Protein AF-A0A957SFS6-F1 (afdb_monomer)

Nearest PDB structures (foldseek):
  1qaf-assembly1_A  TM=6.850E-01  e=8.299E-06  Escherichia coli
  2w0q-assembly1_B  TM=6.875E-01  e=1.047E-05  Escherichia coli
  1qal-assembly1_A  TM=7.124E-01  e=1.870E-05  Escherichia coli
  1jrq-assembly1_A  TM=6.822E-01  e=1.665E-05  Escherichia coli
  1lvn-assembly1_A  TM=6.930E-01  e=3.154E-05  Escherichia coli

Mean predicted aligned error: 3.88 Å

Sequence (142 aa):
WPRRGDAYIYDYATDTLTYALINLETGQVDAKQETQFVQLPLTEGEIARALDIAYADEALRTKLAALFFAVSGEPLRDLSQLNVKAFVFRADSIPEDLNGAARQCGLHRCAQLLIFTHDDVAFEMQPIVDLSFGQVVQVLGQ

Foldseek 3Di:
DFDWDWDWDADLQQQKIKIFIARPVVRDTPDIDIDHLDADWDDPVRQVLQVVLQCVDPVSVVVVQVQCCVVPVDGDDDCVQKDKDKGFDALVPDDDDFDPQSNCRSRFGKIWIFIAGPVRHTDQWIWIAGPSVSHTRDIGRD

pLDDT: mean 93.82, std 5.14, range [64.19, 98.12]

Solvent-accessible surface area (backbone atoms only — not comparable to full-atom values): 8140 Å² total; per-residue (Å²): 131,83,58,71,46,81,44,79,47,76,39,57,93,73,39,33,35,35,42,36,37,29,32,68,84,79,73,44,74,79,44,76,47,77,44,64,63,69,80,70,80,72,50,73,70,52,47,52,51,45,52,52,38,45,56,67,36,65,69,52,36,53,52,50,35,51,53,43,24,73,76,70,76,46,83,68,85,57,73,88,67,48,41,77,47,69,41,72,36,40,41,87,74,54,96,76,90,72,52,82,62,39,56,43,21,38,57,40,53,22,37,32,37,46,39,22,40,86,86,71,53,67,52,71,52,29,43,30,24,32,64,47,81,62,39,66,54,47,64,44,68,120

Structure (mmCIF, N/CA/C/O backbone):
data_AF-A0A957SFS6-F1
#
_entry.id   AF-A0A957SFS6-F1
#
loop_
_atom_site.group_PDB
_atom_site.id
_atom_site.type_symbol
_atom_site.label_atom_id
_atom_site.label_alt_id
_atom_site.label_comp_id
_atom_site.label_asym_id
_atom_site.label_entity_id
_atom_site.label_seq_id
_atom_site.pdbx_PDB_ins_code
_atom_site.Cartn_x
_atom_site.Cartn_y
_atom_site.Cartn_z
_atom_site.occupancy
_atom_site.B_iso_or_equiv
_atom_site.auth_seq_id
_atom_site.auth_comp_id
_atom_site.auth_asym_id
_atom_site.auth_atom_id
_atom_site.pdbx_PDB_model_num
ATOM 1 N N . TRP A 1 1 ? -30.815 8.535 19.555 1.00 79.81 1 TRP A N 1
ATOM 2 C CA . TRP A 1 1 ? -29.669 7.624 19.410 1.00 79.81 1 TRP A CA 1
ATOM 3 C C . TRP A 1 1 ? -28.418 8.468 19.465 1.00 79.81 1 TRP A C 1
ATOM 5 O O . TRP A 1 1 ? -28.392 9.468 18.753 1.00 79.81 1 TRP A O 1
ATOM 15 N N . PRO A 1 2 ? -27.466 8.158 20.354 1.00 89.50 2 PRO A N 1
ATOM 16 C CA . PRO A 1 2 ? -26.285 8.993 20.514 1.00 89.50 2 PRO A CA 1
ATOM 17 C C .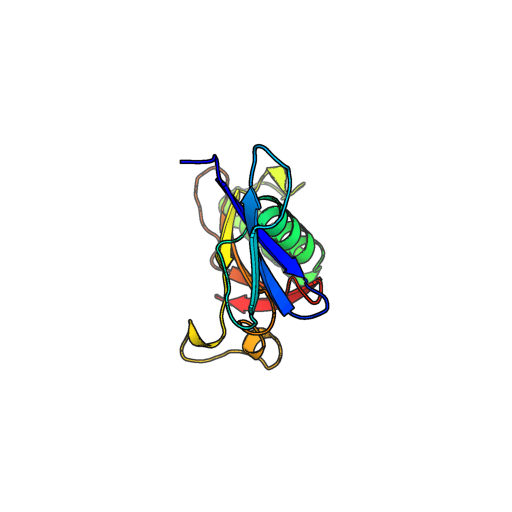 PRO A 1 2 ? -25.399 8.887 19.265 1.00 89.50 2 PRO A C 1
ATOM 19 O O . PRO A 1 2 ? -25.367 7.841 18.611 1.00 89.50 2 PRO A O 1
ATOM 22 N N . ARG A 1 3 ? -24.712 9.974 18.897 1.00 97.12 3 ARG A N 1
ATOM 23 C CA . ARG A 1 3 ? -23.853 9.981 17.699 1.00 97.12 3 ARG A CA 1
ATOM 24 C C . ARG A 1 3 ? -22.659 9.042 17.890 1.00 97.12 3 ARG A C 1
ATOM 26 O O . ARG A 1 3 ? -22.019 9.041 18.946 1.00 97.12 3 ARG A O 1
ATOM 33 N N . ARG A 1 4 ? -22.363 8.239 16.868 1.00 97.62 4 ARG A N 1
ATOM 34 C CA . ARG A 1 4 ? -21.271 7.259 16.867 1.00 97.62 4 ARG A CA 1
ATOM 35 C C . ARG A 1 4 ? -20.366 7.448 15.659 1.00 97.62 4 ARG A C 1
ATOM 37 O O . ARG A 1 4 ? -20.836 7.895 14.615 1.00 97.62 4 ARG A O 1
ATOM 44 N N . GLY A 1 5 ? -19.088 7.138 15.834 1.00 97.69 5 GLY A N 1
ATOM 45 C CA . GLY A 1 5 ? -18.109 7.053 14.758 1.00 97.69 5 GLY A CA 1
ATOM 46 C C . GLY A 1 5 ? -17.313 5.761 14.868 1.00 97.69 5 GLY A C 1
ATOM 47 O O . GLY A 1 5 ? -17.004 5.321 15.974 1.00 97.69 5 GLY A O 1
ATOM 48 N N . ASP A 1 6 ? -16.988 5.178 13.724 1.00 97.44 6 ASP A N 1
ATOM 49 C CA . ASP A 1 6 ? -16.125 4.010 13.613 1.00 97.44 6 ASP A CA 1
ATOM 50 C C . ASP A 1 6 ? -14.700 4.467 13.289 1.00 97.44 6 ASP A C 1
ATOM 52 O O . ASP A 1 6 ? -14.485 5.267 12.375 1.00 97.44 6 ASP A O 1
ATOM 56 N N . ALA A 1 7 ? -13.723 3.967 14.040 1.00 96.50 7 ALA A N 1
ATOM 57 C CA . ALA A 1 7 ? -12.309 4.181 13.775 1.00 96.50 7 ALA A CA 1
ATOM 58 C C . ALA A 1 7 ? -11.619 2.844 13.510 1.00 96.50 7 ALA A C 1
ATOM 60 O O . ALA A 1 7 ? -11.815 1.871 14.240 1.00 96.50 7 ALA A O 1
ATOM 61 N N . TYR A 1 8 ? -10.787 2.828 12.473 1.00 96.56 8 TYR A N 1
ATOM 62 C CA . TYR A 1 8 ? -9.977 1.686 12.076 1.00 96.56 8 TYR A CA 1
ATOM 63 C C . TYR A 1 8 ? -8.518 2.119 12.056 1.00 96.56 8 TYR A C 1
ATOM 65 O O . TYR A 1 8 ? -8.167 3.085 11.381 1.00 96.56 8 TYR A O 1
ATOM 73 N N . ILE A 1 9 ? -7.681 1.430 12.822 1.00 94.88 9 ILE A N 1
ATOM 74 C CA . ILE A 1 9 ? -6.265 1.760 12.983 1.00 94.88 9 ILE A CA 1
ATOM 75 C C . ILE A 1 9 ? -5.467 0.493 12.720 1.00 94.88 9 ILE A C 1
ATOM 77 O O . ILE A 1 9 ? -5.693 -0.514 13.386 1.00 94.88 9 ILE A O 1
ATOM 81 N N . TYR A 1 10 ? -4.550 0.544 11.760 1.00 94.94 10 TYR A N 1
ATOM 82 C CA . TYR A 1 10 ? -3.635 -0.558 11.490 1.00 94.94 10 TYR A CA 1
ATOM 83 C C . TYR A 1 10 ? -2.279 -0.282 12.141 1.00 94.94 10 TYR A C 1
ATOM 85 O O . TYR A 1 10 ? -1.702 0.787 11.938 1.00 94.94 10 TYR A O 1
ATOM 93 N N . ASP A 1 11 ? -1.776 -1.243 12.910 1.00 94.12 11 ASP A N 1
ATOM 94 C CA . ASP A 1 11 ? -0.423 -1.229 13.457 1.00 94.12 11 ASP A CA 1
ATOM 95 C C . ASP A 1 11 ? 0.487 -2.138 12.622 1.00 94.12 11 ASP A C 1
ATOM 97 O O . ASP A 1 11 ? 0.354 -3.361 12.638 1.00 94.12 11 ASP A O 1
ATOM 101 N N . TYR A 1 12 ? 1.427 -1.525 11.904 1.00 91.81 12 TYR A N 1
ATOM 102 C CA . TYR A 1 12 ? 2.394 -2.208 11.042 1.00 91.81 12 TYR A CA 1
ATOM 103 C C . TYR A 1 12 ? 3.437 -3.027 11.805 1.00 91.81 12 TYR A C 1
ATOM 105 O O . TYR A 1 12 ? 4.032 -3.926 11.223 1.00 91.81 12 TYR A O 1
ATOM 113 N N . ALA A 1 13 ? 3.684 -2.734 13.085 1.00 91.00 13 ALA A N 1
ATOM 114 C CA . ALA A 1 13 ? 4.671 -3.474 13.869 1.00 91.00 13 ALA A CA 1
ATOM 115 C C . ALA A 1 13 ? 4.138 -4.838 14.332 1.00 91.00 13 ALA A C 1
ATOM 117 O O . ALA A 1 13 ? 4.915 -5.756 14.587 1.00 91.00 13 ALA A O 1
ATOM 118 N N . THR A 1 14 ? 2.815 -4.954 14.471 1.00 93.81 14 THR A N 1
ATOM 119 C CA . THR A 1 14 ? 2.131 -6.145 14.997 1.00 93.81 14 THR A CA 1
ATOM 120 C C . THR A 1 14 ? 1.135 -6.757 14.011 1.00 93.81 14 THR A C 1
ATOM 122 O O . THR A 1 14 ? 0.459 -7.732 14.347 1.00 93.81 14 THR A O 1
ATOM 125 N N . ASP A 1 15 ? 1.010 -6.178 12.816 1.00 94.00 15 ASP A N 1
ATOM 126 C CA . ASP A 1 15 ? 0.041 -6.546 11.781 1.00 94.00 15 ASP A CA 1
ATOM 127 C C . ASP A 1 15 ? -1.393 -6.693 12.313 1.00 94.00 15 ASP A C 1
ATOM 129 O O . ASP A 1 15 ? -2.129 -7.631 11.994 1.00 94.00 15 ASP A O 1
ATOM 133 N N . THR A 1 16 ? -1.779 -5.758 13.183 1.00 95.50 16 THR A N 1
ATOM 134 C CA . THR A 1 16 ? -3.058 -5.787 13.896 1.00 95.50 16 THR A CA 1
ATOM 135 C C . THR A 1 16 ? -3.937 -4.615 13.483 1.00 95.50 16 THR A C 1
ATOM 137 O O . THR A 1 16 ? -3.545 -3.451 13.556 1.00 95.50 16 THR A O 1
ATOM 140 N N . LEU A 1 17 ? -5.173 -4.925 13.099 1.00 96.25 17 LEU A N 1
ATOM 141 C CA . LEU A 1 17 ? -6.243 -3.960 12.908 1.00 96.25 17 LEU A CA 1
ATOM 142 C C . LEU A 1 17 ? -7.014 -3.785 14.218 1.00 96.25 17 LEU A C 1
ATOM 144 O O . LEU A 1 17 ? -7.621 -4.725 14.732 1.00 96.25 17 LEU A O 1
ATOM 148 N N . THR A 1 18 ? -7.050 -2.555 14.715 1.00 97.44 18 THR A N 1
ATOM 149 C CA . THR A 1 18 ? -7.949 -2.132 15.786 1.00 97.44 18 THR A CA 1
ATOM 150 C C . THR A 1 18 ? -9.187 -1.473 15.194 1.00 97.44 18 THR A C 1
ATOM 152 O O . THR A 1 18 ? -9.086 -0.468 14.493 1.00 97.44 18 THR A O 1
ATOM 155 N N . TYR A 1 19 ? -10.356 -2.002 15.535 1.00 97.75 19 TYR A N 1
ATOM 156 C CA . TYR A 1 19 ? -11.646 -1.341 15.388 1.00 97.75 19 TYR A CA 1
ATOM 157 C C . TYR A 1 19 ? -12.048 -0.687 16.714 1.00 97.75 19 TYR A C 1
ATOM 159 O O . TYR A 1 19 ? -11.935 -1.314 17.770 1.00 97.75 19 TYR A O 1
ATOM 167 N N . ALA A 1 20 ? -12.551 0.544 16.667 1.00 98.00 20 ALA A N 1
ATOM 168 C CA . ALA A 1 20 ? -13.123 1.230 17.818 1.00 98.00 20 ALA A CA 1
ATOM 169 C C . ALA A 1 20 ? -14.437 1.936 17.458 1.00 98.00 20 ALA A C 1
ATOM 171 O O . ALA A 1 20 ? -14.490 2.712 16.504 1.00 98.00 20 ALA A O 1
ATOM 172 N N . LEU A 1 21 ? -15.471 1.711 18.270 1.00 98.00 21 LEU A N 1
ATOM 173 C CA . LEU A 1 21 ? -16.732 2.447 18.218 1.00 98.00 21 LEU A CA 1
ATOM 174 C C . LEU A 1 21 ? -16.681 3.595 19.226 1.00 98.00 21 LEU A C 1
ATOM 176 O O . LEU A 1 21 ? -16.574 3.364 20.431 1.00 98.00 21 LEU A O 1
ATOM 180 N N . ILE A 1 22 ? -16.773 4.829 18.743 1.00 98.12 22 ILE A N 1
ATOM 181 C CA . ILE A 1 22 ? -16.567 6.036 19.544 1.00 98.12 22 ILE A CA 1
ATOM 182 C C . ILE A 1 22 ? -17.891 6.772 19.725 1.00 98.12 22 ILE A C 1
ATOM 184 O O . ILE A 1 22 ? -18.591 7.083 18.758 1.00 98.12 22 ILE A O 1
ATOM 188 N N . ASN A 1 23 ? -18.222 7.106 20.968 1.00 97.44 23 ASN A N 1
ATOM 189 C CA . ASN A 1 23 ? -19.273 8.051 21.298 1.00 97.44 23 ASN A CA 1
ATOM 190 C C . ASN A 1 23 ? -18.802 9.478 21.005 1.00 97.44 23 ASN A C 1
ATOM 192 O O . ASN A 1 23 ? -17.951 10.015 21.707 1.00 97.44 23 ASN A O 1
ATOM 196 N N . LEU A 1 24 ? -19.380 10.115 19.987 1.00 96.94 24 LEU A N 1
ATOM 197 C CA . LEU A 1 24 ? -18.936 11.439 19.540 1.00 96.94 24 LEU A CA 1
ATOM 198 C C . LEU A 1 24 ? -19.378 12.584 20.465 1.00 96.94 24 LEU A C 1
ATOM 200 O O . LEU A 1 24 ? -18.885 13.697 20.325 1.00 96.94 24 LEU A O 1
ATOM 204 N N . GLU A 1 25 ? -20.308 12.335 21.387 1.00 96.44 25 GLU A N 1
ATOM 205 C CA . GLU A 1 25 ? -20.758 13.333 22.366 1.00 96.44 25 GLU A CA 1
ATOM 206 C C . GLU A 1 25 ? -19.847 13.359 23.596 1.00 96.44 25 GLU A C 1
ATOM 208 O O . GLU A 1 25 ? -19.560 14.428 24.128 1.00 96.44 25 GLU A O 1
ATOM 213 N N . THR A 1 26 ? -19.378 12.188 24.040 1.00 96.25 26 THR A N 1
ATOM 214 C CA . THR A 1 26 ? -18.536 12.055 25.243 1.00 96.25 26 THR A CA 1
ATOM 215 C C . THR A 1 26 ? -17.051 11.872 24.934 1.00 96.25 26 THR A C 1
ATOM 217 O O . THR A 1 26 ? -16.224 12.005 25.832 1.00 96.25 26 THR A O 1
ATOM 220 N N . GLY A 1 27 ? -16.703 11.528 23.691 1.00 95.56 27 GLY A N 1
ATOM 221 C CA . GLY A 1 27 ? -15.349 11.151 23.283 1.00 95.56 27 GLY A CA 1
ATOM 222 C C . GLY A 1 27 ? -14.897 9.777 23.792 1.00 95.56 27 GLY A C 1
ATOM 223 O O . GLY A 1 27 ? -13.723 9.441 23.659 1.00 95.56 27 GLY A O 1
ATOM 224 N N . GLN A 1 28 ? -15.788 8.985 24.395 1.00 97.19 28 GLN A N 1
ATOM 225 C CA . GLN A 1 28 ? -15.450 7.670 24.946 1.00 97.19 28 GLN A CA 1
ATOM 226 C C . GLN A 1 28 ? -15.508 6.569 23.884 1.00 97.19 28 GLN A C 1
ATOM 228 O O . GLN A 1 28 ? -16.302 6.635 22.948 1.00 97.19 28 GLN A O 1
ATOM 233 N N . VAL A 1 29 ? -14.681 5.537 24.055 1.00 97.81 29 VAL A N 1
ATOM 234 C CA . VAL A 1 29 ? -14.740 4.307 23.256 1.00 97.81 29 VAL A CA 1
ATOM 235 C C . VAL A 1 29 ? -15.745 3.360 23.904 1.00 97.81 29 VAL A C 1
ATOM 237 O O . VAL A 1 29 ? -15.513 2.881 25.011 1.00 97.81 29 VAL A O 1
ATOM 240 N N . ASP A 1 30 ? -16.848 3.087 23.216 1.00 96.75 30 ASP A N 1
ATOM 241 C CA . ASP A 1 30 ? -17.889 2.173 23.694 1.00 96.75 30 ASP A CA 1
ATOM 242 C C . ASP A 1 30 ? -17.522 0.704 23.439 1.00 96.75 30 ASP A C 1
ATOM 244 O O . ASP A 1 30 ? -17.918 -0.178 24.199 1.00 96.75 30 ASP A O 1
ATOM 248 N N . ALA A 1 31 ? -16.785 0.435 22.358 1.00 97.44 31 ALA A N 1
ATOM 249 C CA . ALA A 1 31 ? -16.326 -0.900 21.990 1.00 97.44 31 ALA A CA 1
ATOM 250 C C . ALA A 1 31 ? -14.968 -0.828 21.289 1.00 97.44 31 ALA A C 1
ATOM 252 O O . ALA A 1 31 ? -14.709 0.097 20.520 1.00 97.44 31 ALA A O 1
ATOM 253 N N . LYS A 1 32 ? -14.119 -1.828 21.535 1.00 97.81 32 LYS A N 1
ATOM 254 C CA . LYS A 1 32 ? -12.824 -2.005 20.875 1.00 97.81 32 LYS A CA 1
ATOM 255 C C . LYS A 1 32 ? -12.647 -3.476 20.512 1.00 97.81 32 LYS A C 1
ATOM 257 O O . LYS A 1 32 ? -12.932 -4.343 21.335 1.00 97.81 32 LYS A O 1
ATOM 262 N N . GLN A 1 33 ? -12.150 -3.744 19.313 1.00 97.94 33 GLN A N 1
ATOM 263 C CA . GLN A 1 33 ? -11.789 -5.083 18.864 1.00 97.94 33 GLN A CA 1
ATOM 264 C C . GLN A 1 33 ? -10.449 -5.039 18.137 1.00 97.94 33 GLN A C 1
ATOM 266 O O . GLN A 1 33 ? -10.194 -4.126 17.359 1.00 97.94 33 GLN A O 1
ATOM 271 N N . GLU A 1 34 ? -9.613 -6.043 18.375 1.00 97.38 34 GLU A N 1
ATOM 272 C CA . GLU A 1 34 ? -8.342 -6.237 17.680 1.00 97.38 34 GLU A CA 1
ATOM 273 C C . GLU A 1 34 ? -8.418 -7.521 16.857 1.00 97.38 34 GLU A C 1
ATOM 275 O O . GLU A 1 34 ? -8.992 -8.525 17.290 1.00 97.38 34 GLU A O 1
ATOM 280 N N . THR A 1 35 ? -7.894 -7.480 15.637 1.00 95.69 35 THR A N 1
ATOM 281 C CA . THR A 1 35 ? -7.894 -8.622 14.726 1.00 95.69 35 THR A CA 1
ATOM 282 C C . THR A 1 35 ? -6.678 -8.578 13.811 1.00 95.69 35 THR A C 1
ATOM 284 O O . THR A 1 35 ? -6.200 -7.505 13.454 1.00 95.69 35 THR A O 1
ATOM 287 N N . GLN A 1 36 ? -6.183 -9.746 13.422 1.00 93.88 36 GLN A N 1
ATOM 288 C CA . GLN A 1 36 ? -5.142 -9.899 12.407 1.00 93.88 36 GLN A CA 1
ATOM 289 C C . GLN A 1 36 ? -5.759 -10.497 11.138 1.00 93.88 36 GLN A C 1
ATOM 291 O O . GLN A 1 36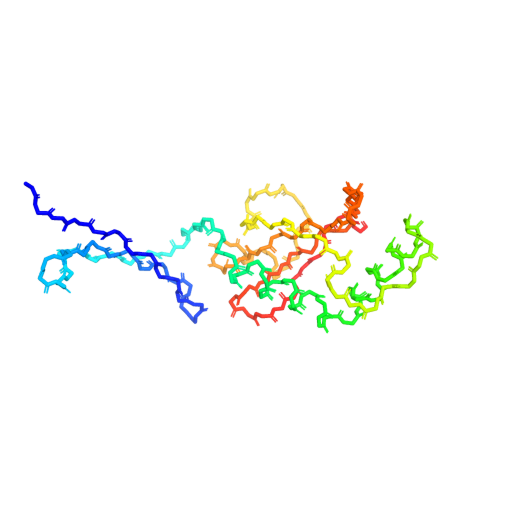 ? -6.888 -10.992 11.162 1.00 93.88 36 GLN A O 1
ATOM 296 N N . PHE A 1 37 ? -5.022 -10.465 10.027 1.00 92.38 37 PHE A N 1
ATOM 297 C CA . PHE A 1 37 ? -5.433 -11.018 8.725 1.00 92.38 37 PHE A CA 1
ATOM 298 C C . PHE A 1 37 ? -6.618 -10.317 8.037 1.00 92.38 37 PHE A C 1
ATOM 300 O O . PHE A 1 37 ? -7.050 -10.724 6.954 1.00 92.38 37 PHE A O 1
ATOM 307 N N . VAL A 1 38 ? -7.140 -9.239 8.627 1.00 92.62 38 VAL A N 1
ATOM 308 C CA . VAL A 1 38 ? -8.153 -8.380 8.008 1.00 92.62 38 VAL A CA 1
ATOM 309 C C . VAL A 1 38 ? -7.458 -7.227 7.304 1.00 92.62 38 VAL A C 1
ATOM 311 O O . VAL A 1 38 ? -6.817 -6.390 7.931 1.00 92.62 38 VAL A O 1
ATOM 314 N N . GLN A 1 39 ? -7.633 -7.164 5.989 1.00 91.06 39 GLN A N 1
ATOM 315 C CA . GLN A 1 39 ? -7.018 -6.145 5.154 1.00 91.06 39 GLN A CA 1
ATOM 316 C C . GLN A 1 39 ? -8.095 -5.211 4.594 1.00 91.06 39 GLN A C 1
ATOM 318 O O . GLN A 1 39 ? -8.695 -5.476 3.554 1.00 91.06 39 GLN A O 1
ATOM 323 N N . LEU A 1 40 ? -8.366 -4.122 5.317 1.00 94.06 40 LEU A N 1
ATOM 324 C CA . LEU A 1 40 ? -9.258 -3.058 4.846 1.00 94.06 40 LEU A CA 1
ATOM 325 C C . LEU A 1 40 ? -8.656 -2.326 3.637 1.00 94.06 40 LEU A C 1
ATOM 327 O O . LEU A 1 40 ? -7.426 -2.350 3.493 1.00 94.06 40 LEU A O 1
ATOM 331 N N . PRO A 1 41 ? -9.484 -1.645 2.814 1.00 94.69 41 PRO A N 1
ATOM 332 C CA . PRO A 1 41 ? -9.002 -0.818 1.711 1.00 94.69 41 PRO A CA 1
ATOM 333 C C . PRO A 1 41 ? -7.857 0.108 2.130 1.00 94.69 41 PRO A C 1
ATOM 335 O O . PRO A 1 41 ? -7.806 0.573 3.270 1.00 94.69 41 PRO A O 1
ATOM 338 N N . LEU A 1 42 ? -6.928 0.351 1.207 1.00 96.50 42 LEU A N 1
ATOM 339 C CA . LEU A 1 42 ? -5.802 1.248 1.447 1.00 96.50 42 LEU A CA 1
ATOM 340 C C . LEU A 1 42 ? -6.302 2.685 1.622 1.00 96.50 42 LEU A C 1
ATOM 342 O O . LEU A 1 42 ? -7.187 3.138 0.895 1.00 96.50 42 LEU A O 1
ATOM 346 N N . THR A 1 43 ? -5.710 3.404 2.569 1.00 96.12 43 THR A N 1
ATOM 347 C CA . THR A 1 43 ? -5.902 4.855 2.691 1.00 96.12 43 THR A CA 1
ATOM 348 C C . THR A 1 43 ? -5.059 5.602 1.655 1.00 96.12 43 THR A C 1
ATOM 350 O O . THR A 1 43 ? -4.055 5.079 1.178 1.00 96.12 43 THR A O 1
ATOM 353 N N . GLU A 1 44 ? -5.395 6.857 1.345 1.00 95.19 44 GLU A N 1
ATOM 354 C CA . GLU A 1 44 ? -4.588 7.696 0.438 1.00 95.19 44 GLU A CA 1
ATOM 355 C C . GLU A 1 44 ? -3.117 7.796 0.880 1.00 95.19 44 GLU A C 1
ATOM 357 O O . GLU A 1 44 ? -2.209 7.713 0.053 1.00 95.19 44 GLU A O 1
ATOM 362 N N . GLY A 1 45 ? -2.873 7.891 2.193 1.00 95.69 45 GLY A N 1
ATOM 363 C CA . GLY A 1 45 ? -1.520 7.914 2.754 1.00 95.69 45 GLY A CA 1
ATOM 364 C C . GLY A 1 45 ? -0.748 6.613 2.525 1.00 95.69 45 GLY A C 1
ATOM 365 O O . GLY A 1 45 ? 0.461 6.644 2.309 1.00 95.69 45 GLY A O 1
ATOM 366 N N . GLU A 1 46 ? -1.431 5.468 2.512 1.00 97.31 46 GLU A N 1
ATOM 367 C CA . GLU A 1 46 ? -0.807 4.178 2.201 1.00 97.31 46 GLU A CA 1
ATOM 368 C C . GLU A 1 46 ? -0.476 4.028 0.724 1.00 97.31 46 GLU A C 1
ATOM 370 O O . GLU A 1 46 ? 0.569 3.475 0.391 1.00 97.31 46 GLU A O 1
ATOM 375 N N . ILE A 1 47 ? -1.337 4.541 -0.156 1.00 97.44 47 ILE A N 1
ATOM 376 C CA . ILE A 1 47 ? -1.088 4.549 -1.600 1.00 97.44 47 ILE A CA 1
ATOM 377 C C . ILE A 1 47 ? 0.153 5.397 -1.905 1.00 97.44 47 ILE A C 1
ATOM 379 O O . ILE A 1 47 ? 1.053 4.929 -2.602 1.00 97.44 47 ILE A O 1
ATOM 383 N N . ALA A 1 48 ? 0.237 6.604 -1.333 1.00 95.06 48 ALA A N 1
ATOM 384 C CA . ALA A 1 48 ? 1.400 7.478 -1.478 1.00 95.06 48 ALA A CA 1
ATOM 385 C C . ALA A 1 48 ? 2.678 6.818 -0.934 1.00 95.06 48 ALA A C 1
ATOM 387 O O . ALA A 1 48 ? 3.676 6.720 -1.644 1.00 95.06 48 ALA A O 1
ATOM 388 N N . ARG A 1 49 ? 2.620 6.259 0.284 1.00 95.81 49 ARG A N 1
ATOM 389 C CA . ARG A 1 49 ? 3.749 5.538 0.891 1.00 95.81 49 ARG A CA 1
ATOM 390 C C . ARG A 1 49 ? 4.210 4.352 0.042 1.00 95.81 49 ARG A C 1
ATOM 392 O O . ARG A 1 49 ? 5.411 4.133 -0.089 1.00 95.81 49 ARG A O 1
ATOM 399 N N . ALA A 1 50 ? 3.283 3.571 -0.510 1.00 97.38 50 ALA A N 1
ATOM 400 C CA . ALA A 1 50 ? 3.623 2.433 -1.354 1.00 97.38 50 ALA A CA 1
ATOM 401 C C . ALA A 1 50 ? 4.341 2.879 -2.637 1.00 97.38 50 ALA A C 1
ATOM 403 O O . ALA A 1 50 ? 5.325 2.253 -3.032 1.00 97.38 50 ALA A O 1
ATOM 404 N N . LEU A 1 51 ? 3.885 3.974 -3.258 1.00 95.56 51 LEU A N 1
ATOM 405 C CA . LEU A 1 51 ? 4.540 4.556 -4.428 1.00 95.56 51 LEU A CA 1
ATOM 406 C C . LEU A 1 51 ? 5.955 5.054 -4.098 1.00 95.56 51 LEU A C 1
ATOM 408 O O . LEU A 1 51 ? 6.885 4.757 -4.847 1.00 95.56 51 LEU A O 1
ATOM 412 N N . ASP A 1 52 ? 6.134 5.735 -2.963 1.00 95.25 52 ASP A N 1
ATOM 413 C CA . ASP A 1 52 ? 7.447 6.204 -2.504 1.00 95.25 52 ASP A CA 1
ATOM 414 C C . ASP A 1 52 ? 8.427 5.039 -2.303 1.00 95.25 52 ASP A C 1
ATOM 416 O O . ASP A 1 52 ? 9.567 5.097 -2.766 1.00 95.25 52 ASP A O 1
ATOM 420 N N . ILE A 1 53 ? 7.980 3.952 -1.662 1.00 96.81 53 ILE A N 1
ATOM 421 C CA . ILE A 1 53 ? 8.791 2.738 -1.474 1.00 96.81 53 ILE A CA 1
ATOM 422 C C . ILE A 1 53 ? 9.162 2.122 -2.828 1.00 96.81 53 ILE A C 1
ATOM 424 O O . ILE A 1 53 ? 10.323 1.783 -3.053 1.00 96.81 53 ILE A O 1
ATOM 428 N N . ALA A 1 54 ? 8.198 1.994 -3.745 1.00 95.50 54 ALA A N 1
ATOM 429 C CA . ALA A 1 54 ? 8.446 1.430 -5.069 1.00 95.50 54 ALA A CA 1
ATOM 430 C C . ALA A 1 54 ? 9.442 2.267 -5.888 1.00 95.50 54 ALA A C 1
ATOM 432 O O . ALA A 1 54 ? 10.253 1.709 -6.621 1.00 95.50 54 ALA A O 1
ATOM 433 N N . TYR A 1 55 ? 9.408 3.594 -5.755 1.00 93.81 55 TYR A N 1
ATOM 434 C CA . TYR A 1 55 ? 10.324 4.495 -6.456 1.00 93.81 55 TYR A CA 1
ATOM 435 C C . TYR A 1 55 ? 11.710 4.599 -5.801 1.00 93.81 55 TYR A C 1
ATOM 437 O O . TYR A 1 55 ? 12.691 4.955 -6.463 1.00 93.81 55 TYR A O 1
ATOM 445 N N . ALA A 1 56 ? 11.809 4.291 -4.506 1.00 95.19 56 ALA A N 1
ATOM 446 C CA . ALA A 1 56 ? 13.082 4.195 -3.800 1.00 95.19 56 ALA A CA 1
ATOM 447 C C . ALA A 1 56 ? 13.900 2.962 -4.229 1.00 95.19 56 ALA A C 1
ATOM 449 O O . ALA A 1 56 ? 15.128 2.990 -4.134 1.00 95.19 56 ALA A O 1
ATOM 450 N N . ASP A 1 57 ? 13.245 1.913 -4.735 1.00 95.06 57 ASP A N 1
ATOM 451 C CA . ASP A 1 57 ? 13.910 0.751 -5.326 1.00 95.06 57 ASP A CA 1
ATOM 452 C C . ASP A 1 57 ? 14.550 1.111 -6.681 1.00 95.06 57 ASP A C 1
ATOM 454 O O . ASP A 1 57 ? 13.886 1.524 -7.634 1.00 95.06 57 ASP A O 1
ATOM 458 N N . GLU A 1 58 ? 15.875 0.978 -6.772 1.00 93.81 58 GLU A N 1
ATOM 459 C CA . GLU A 1 58 ? 16.647 1.420 -7.938 1.00 93.81 58 GLU A CA 1
ATOM 460 C C . GLU A 1 58 ? 16.313 0.639 -9.218 1.00 93.81 58 GLU A C 1
ATOM 462 O O . GLU A 1 58 ? 16.248 1.227 -10.307 1.00 93.81 58 GLU A O 1
ATOM 467 N N . ALA A 1 59 ? 16.083 -0.671 -9.102 1.00 92.44 59 ALA A N 1
ATOM 468 C CA . ALA A 1 59 ? 15.778 -1.523 -10.244 1.00 92.44 59 ALA A CA 1
ATOM 469 C C . ALA A 1 59 ? 14.396 -1.178 -10.815 1.00 92.44 59 ALA A C 1
ATOM 471 O O . ALA A 1 59 ? 14.242 -1.005 -12.030 1.00 92.44 59 ALA A O 1
ATOM 472 N N . LEU A 1 60 ? 13.408 -0.999 -9.937 1.00 93.06 60 LEU A N 1
ATOM 473 C CA . LEU A 1 60 ? 12.075 -0.536 -10.296 1.00 93.06 60 LEU A CA 1
ATOM 474 C C . LEU A 1 60 ? 12.095 0.860 -10.895 1.00 93.06 60 LEU A C 1
ATOM 476 O O . LEU A 1 60 ? 11.513 1.052 -11.958 1.00 93.06 60 LEU A O 1
ATOM 480 N N . ARG A 1 61 ? 12.786 1.817 -10.269 1.00 93.62 61 ARG A N 1
ATOM 481 C CA . ARG A 1 61 ? 12.905 3.186 -10.786 1.00 93.62 61 ARG A CA 1
ATOM 482 C C . ARG A 1 61 ? 13.467 3.204 -12.204 1.00 93.62 61 ARG A C 1
ATOM 484 O O . ARG A 1 61 ? 12.937 3.900 -13.067 1.00 93.62 61 ARG A O 1
ATOM 491 N N . THR A 1 62 ? 14.505 2.410 -12.459 1.00 93.88 62 THR A N 1
ATOM 492 C CA . THR A 1 62 ? 15.127 2.298 -13.786 1.00 93.88 62 THR A CA 1
ATOM 493 C C . THR A 1 62 ? 14.154 1.709 -14.809 1.00 93.88 62 THR A C 1
ATOM 495 O O . THR A 1 62 ? 13.996 2.262 -15.899 1.00 93.88 62 THR A O 1
ATOM 498 N N . LYS A 1 63 ? 13.451 0.624 -14.455 1.00 93.25 63 LYS A N 1
ATOM 499 C CA . LYS A 1 63 ? 12.449 0.000 -15.333 1.00 93.25 63 LYS A CA 1
ATOM 500 C C . LYS A 1 63 ? 11.276 0.945 -15.612 1.00 93.25 63 LYS A C 1
ATOM 502 O O . LYS A 1 63 ? 10.850 1.075 -16.755 1.00 93.25 63 LYS A O 1
ATOM 507 N N . LEU A 1 64 ? 10.801 1.643 -14.586 1.00 93.62 64 LEU A N 1
ATOM 508 C CA . LEU A 1 64 ? 9.705 2.600 -14.669 1.00 93.62 64 LEU A CA 1
ATOM 509 C C . LEU A 1 64 ? 10.054 3.783 -15.576 1.00 93.62 64 LEU A C 1
ATOM 511 O O . LEU A 1 64 ? 9.251 4.156 -16.424 1.00 93.62 64 LEU A O 1
ATOM 515 N N . ALA A 1 65 ? 11.269 4.325 -15.455 1.00 94.31 65 ALA A N 1
ATOM 516 C CA . ALA A 1 65 ? 11.753 5.384 -16.335 1.00 94.31 65 ALA A CA 1
ATOM 517 C C . ALA A 1 65 ? 11.820 4.928 -17.803 1.00 94.31 65 ALA A C 1
ATOM 519 O O . ALA A 1 65 ? 11.435 5.681 -18.697 1.00 94.31 65 ALA A O 1
ATOM 520 N N . ALA A 1 66 ? 12.254 3.688 -18.056 1.00 94.69 66 ALA A N 1
ATOM 521 C CA . ALA A 1 66 ? 12.287 3.120 -19.402 1.00 94.69 66 ALA A CA 1
ATOM 522 C C . ALA A 1 66 ? 10.878 2.928 -19.993 1.00 94.69 66 ALA A C 1
ATOM 524 O O . ALA A 1 66 ? 10.649 3.298 -21.144 1.00 94.69 66 ALA A O 1
ATOM 525 N N . LEU A 1 67 ? 9.926 2.400 -19.212 1.00 93.81 67 LEU A N 1
ATOM 526 C CA . LEU A 1 67 ? 8.531 2.248 -19.645 1.00 93.81 67 LEU A CA 1
ATOM 527 C C . LEU A 1 67 ? 7.864 3.599 -19.902 1.00 93.81 67 LEU A C 1
ATOM 529 O O . LEU A 1 67 ? 7.206 3.775 -20.926 1.00 93.81 67 LEU A O 1
ATOM 533 N N . PHE A 1 68 ? 8.077 4.569 -19.014 1.00 95.12 68 PHE A N 1
ATOM 534 C CA . PHE A 1 68 ? 7.563 5.920 -19.196 1.00 95.12 68 PHE A CA 1
ATOM 535 C C . PHE A 1 68 ? 8.110 6.556 -20.479 1.00 95.12 68 PHE A C 1
ATOM 537 O O . PHE A 1 68 ? 7.330 7.106 -21.254 1.00 95.12 68 PHE A O 1
ATOM 544 N N . PHE A 1 69 ? 9.413 6.432 -20.755 1.00 95.50 69 PHE A N 1
ATOM 545 C CA . PHE A 1 69 ? 10.012 6.945 -21.991 1.00 95.50 69 PHE A CA 1
ATOM 546 C C . PHE A 1 69 ? 9.461 6.237 -23.235 1.00 95.50 69 PHE A C 1
ATOM 548 O O . PHE A 1 69 ? 9.159 6.891 -24.229 1.00 95.50 69 PHE A O 1
ATOM 555 N N . ALA A 1 70 ? 9.281 4.915 -23.180 1.00 94.06 70 ALA A N 1
ATOM 556 C CA . ALA A 1 70 ? 8.727 4.146 -24.292 1.00 94.06 70 ALA A CA 1
ATOM 557 C C . ALA A 1 70 ? 7.288 4.561 -24.647 1.00 94.06 70 ALA A C 1
ATOM 559 O O . ALA A 1 70 ? 6.920 4.536 -25.819 1.00 94.06 70 ALA A O 1
ATOM 560 N N . VAL A 1 71 ? 6.487 4.949 -23.649 1.00 92.75 71 VAL A N 1
ATOM 561 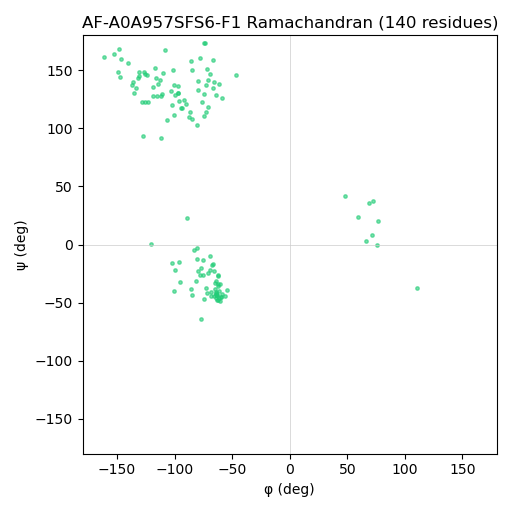C CA . VAL A 1 71 ? 5.092 5.375 -23.841 1.00 92.75 71 VAL A CA 1
ATOM 562 C C . VAL A 1 71 ? 4.980 6.859 -24.203 1.00 92.75 71 VAL A C 1
ATOM 564 O O . VAL A 1 71 ? 4.198 7.211 -25.081 1.00 92.75 71 VAL A O 1
ATOM 567 N N . SER A 1 72 ? 5.737 7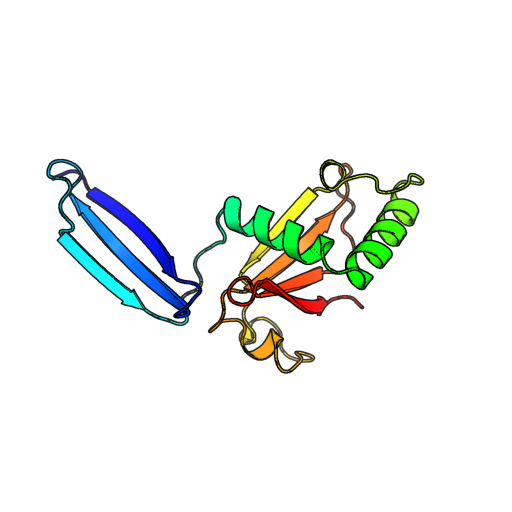.733 -23.536 1.00 92.56 72 SER A N 1
ATOM 568 C CA . SER A 1 72 ? 5.573 9.194 -23.638 1.00 92.56 72 SER A CA 1
ATOM 569 C C . SER A 1 72 ? 6.564 9.887 -24.577 1.00 92.56 72 SER A C 1
ATOM 571 O O . SER A 1 72 ? 6.304 11.003 -25.018 1.00 92.56 72 SER A O 1
ATOM 573 N N . GLY A 1 73 ? 7.714 9.266 -24.859 1.00 93.88 73 GLY A N 1
ATOM 574 C CA . GLY A 1 73 ? 8.843 9.891 -25.556 1.00 93.88 73 GLY A CA 1
ATOM 575 C C . GLY A 1 73 ? 9.676 10.861 -24.705 1.00 93.88 73 GLY A C 1
ATOM 576 O O . GLY A 1 73 ? 10.669 11.393 -25.198 1.00 93.88 73 GLY A O 1
ATOM 577 N N . GLU A 1 74 ? 9.321 11.076 -23.436 1.00 92.88 74 GLU A N 1
ATOM 578 C CA . GLU A 1 74 ? 9.983 12.014 -22.524 1.00 92.88 74 GLU A CA 1
ATOM 579 C C . GLU A 1 74 ? 10.612 11.281 -21.325 1.00 92.88 74 GLU A C 1
ATOM 581 O O . GLU A 1 74 ? 10.143 10.214 -20.923 1.00 92.88 74 GLU A O 1
ATOM 586 N N . PRO A 1 75 ? 11.686 11.815 -20.713 1.00 94.75 75 PRO A N 1
ATOM 587 C CA . PRO A 1 75 ? 12.256 11.223 -19.509 1.00 94.75 75 PRO A CA 1
ATOM 588 C C . PRO A 1 75 ? 11.331 11.420 -18.299 1.00 94.75 75 PRO A C 1
ATOM 590 O O . PRO A 1 75 ? 10.772 12.503 -18.104 1.00 94.75 75 PRO A O 1
ATOM 593 N N . LEU A 1 76 ? 11.242 10.398 -17.442 1.00 93.94 76 LEU A N 1
ATOM 594 C CA . LEU A 1 76 ? 10.597 10.492 -16.130 1.00 93.94 76 LEU A CA 1
ATOM 595 C C . LEU A 1 76 ? 11.491 11.301 -15.178 1.00 93.94 76 LEU A C 1
ATOM 597 O O . LEU A 1 76 ? 12.601 10.876 -14.858 1.00 93.94 76 LEU A O 1
ATOM 601 N N . ARG A 1 77 ? 11.024 12.473 -14.748 1.00 90.69 77 ARG A N 1
ATOM 602 C CA . ARG A 1 77 ? 11.767 13.416 -13.892 1.00 90.69 77 ARG A CA 1
ATOM 603 C C . ARG A 1 77 ? 11.327 13.317 -12.441 1.00 90.69 77 ARG A C 1
ATOM 605 O O . ARG A 1 77 ? 12.166 13.358 -11.544 1.00 90.69 77 ARG A O 1
ATOM 612 N N . ASP A 1 78 ? 10.028 13.164 -12.225 1.00 88.19 78 ASP A N 1
ATOM 613 C CA . ASP A 1 78 ? 9.442 13.026 -10.901 1.00 88.19 78 ASP A CA 1
ATOM 614 C C . ASP A 1 78 ? 8.126 12.233 -10.943 1.00 88.19 78 ASP A C 1
ATOM 616 O O . ASP A 1 78 ? 7.521 12.021 -11.996 1.00 88.19 78 ASP A O 1
ATOM 620 N N . LEU A 1 79 ? 7.698 11.769 -9.768 1.00 88.81 79 LEU A N 1
ATOM 621 C CA . LEU A 1 79 ? 6.516 10.924 -9.612 1.00 88.81 79 LEU A CA 1
ATOM 622 C C . LEU A 1 79 ? 5.197 11.637 -9.926 1.00 88.81 79 LEU A C 1
ATOM 624 O O . LEU A 1 79 ? 4.214 10.951 -10.184 1.00 88.81 79 LEU A O 1
ATOM 628 N N . SER A 1 80 ? 5.153 12.975 -9.959 1.00 90.31 80 SER A N 1
ATOM 629 C CA . SER A 1 80 ? 3.925 13.705 -10.307 1.00 90.31 80 SER A CA 1
ATOM 630 C C . SER A 1 80 ? 3.532 13.539 -11.772 1.00 90.31 80 SER A C 1
ATOM 632 O O . SER A 1 80 ? 2.425 13.907 -12.138 1.00 90.31 80 SER A O 1
ATOM 634 N N . GLN A 1 81 ? 4.404 12.956 -12.603 1.00 91.50 81 GLN A N 1
ATOM 635 C CA . GLN A 1 81 ? 4.109 12.571 -13.987 1.00 91.50 81 GLN A CA 1
ATOM 636 C C . GLN A 1 81 ? 3.401 11.212 -14.101 1.00 91.50 81 GLN A C 1
ATOM 638 O O . GLN A 1 81 ? 3.006 10.811 -15.201 1.00 91.50 81 GLN A O 1
ATOM 643 N N . LEU A 1 82 ? 3.229 10.505 -12.984 1.00 92.38 82 LEU A N 1
ATOM 644 C CA . LEU A 1 82 ? 2.601 9.195 -12.917 1.00 92.38 82 LEU A CA 1
ATOM 645 C C . LEU A 1 82 ? 1.322 9.259 -12.095 1.00 92.38 82 LEU A C 1
ATOM 647 O O . LEU A 1 82 ? 1.254 9.911 -11.057 1.00 92.38 82 LEU A O 1
ATOM 651 N N . ASN A 1 83 ? 0.335 8.496 -12.535 1.00 94.31 83 ASN A N 1
ATOM 652 C CA . ASN A 1 83 ? -0.833 8.178 -11.742 1.00 94.31 83 ASN A CA 1
ATOM 653 C C . ASN A 1 83 ? -0.687 6.772 -11.161 1.00 94.31 83 ASN A C 1
ATOM 655 O O . ASN A 1 83 ? -0.065 5.884 -11.753 1.00 94.31 83 ASN A O 1
ATOM 659 N N . VAL A 1 84 ? -1.287 6.562 -9.992 1.00 95.81 84 VAL A N 1
ATOM 660 C CA . VAL A 1 84 ? -1.275 5.270 -9.314 1.00 95.81 84 VAL A CA 1
ATOM 661 C C . VAL A 1 84 ? -2.671 4.909 -8.835 1.00 95.81 84 VAL A C 1
ATOM 663 O O . VAL A 1 84 ? -3.395 5.712 -8.250 1.00 95.81 84 VAL A O 1
ATOM 666 N N . LYS A 1 85 ? -3.042 3.657 -9.074 1.00 95.88 85 LYS A N 1
ATOM 667 C CA . LYS A 1 85 ? -4.091 2.960 -8.338 1.00 95.88 85 LYS A CA 1
ATOM 668 C C . LYS A 1 85 ? -3.410 1.858 -7.554 1.00 95.88 85 LYS A C 1
ATOM 670 O O . LYS A 1 85 ? -2.483 1.229 -8.056 1.00 95.88 85 LYS A O 1
ATOM 675 N N . ALA A 1 86 ? -3.860 1.621 -6.334 1.00 96.62 86 ALA A N 1
ATOM 676 C CA . ALA A 1 86 ? -3.325 0.545 -5.524 1.00 96.62 86 ALA A CA 1
ATOM 677 C C . ALA A 1 86 ? -4.449 -0.295 -4.941 1.00 96.62 86 ALA A C 1
ATOM 679 O O . ALA A 1 86 ? -5.535 0.2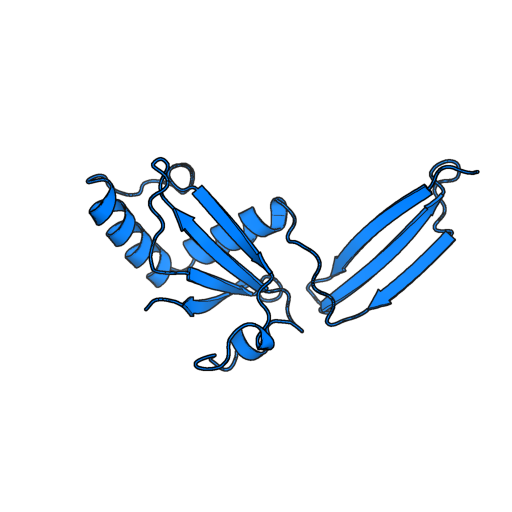01 -4.634 1.00 96.62 86 ALA A O 1
ATOM 680 N N . PHE A 1 87 ? -4.153 -1.574 -4.774 1.00 94.50 87 PHE A N 1
ATOM 681 C CA . PHE A 1 87 ? -5.067 -2.560 -4.232 1.00 94.50 87 PHE A CA 1
ATOM 682 C C . PHE A 1 87 ? -4.402 -3.252 -3.058 1.00 94.50 87 PHE A C 1
ATOM 684 O O . PHE A 1 87 ? -3.191 -3.468 -3.060 1.00 94.50 87 PHE A O 1
ATOM 691 N N . VAL A 1 88 ? -5.197 -3.636 -2.066 1.00 96.69 88 VAL A N 1
ATOM 692 C CA . VAL A 1 88 ? -4.732 -4.571 -1.044 1.00 96.69 88 VAL A CA 1
ATOM 693 C C . VAL A 1 88 ? -4.308 -5.863 -1.736 1.00 96.69 88 VAL A C 1
ATOM 695 O O . VAL A 1 88 ? -5.104 -6.463 -2.460 1.00 96.69 88 VAL A O 1
ATOM 698 N N . PHE A 1 89 ? -3.080 -6.304 -1.485 1.00 96.31 89 PHE A N 1
ATOM 699 C CA . PHE A 1 89 ? -2.587 -7.578 -1.986 1.00 96.31 89 PHE A CA 1
ATOM 700 C C . PHE A 1 89 ? -2.579 -8.625 -0.875 1.00 96.31 89 PHE A C 1
ATOM 702 O O . PHE A 1 89 ? -2.072 -8.388 0.222 1.00 96.31 89 PHE A O 1
ATOM 709 N N . ARG A 1 90 ? -3.120 -9.802 -1.180 1.00 95.50 90 ARG A N 1
ATOM 710 C CA . ARG A 1 90 ? -3.040 -10.986 -0.331 1.00 95.50 90 ARG A CA 1
ATOM 711 C C . ARG A 1 90 ? -2.436 -12.119 -1.143 1.00 95.50 90 ARG A C 1
ATOM 713 O O . ARG A 1 90 ? -2.692 -12.228 -2.340 1.00 95.50 90 ARG A O 1
ATOM 720 N N . ALA A 1 91 ? -1.661 -12.974 -0.491 1.00 94.06 91 ALA A N 1
ATOM 721 C CA . ALA A 1 91 ? -1.007 -14.091 -1.158 1.00 94.06 91 ALA A CA 1
ATOM 722 C C . ALA A 1 91 ? -2.003 -15.093 -1.768 1.00 94.06 91 ALA A C 1
ATOM 724 O O . ALA A 1 91 ? -1.684 -15.745 -2.754 1.00 94.06 91 ALA A O 1
ATOM 725 N N . ASP A 1 92 ? -3.213 -15.191 -1.211 1.00 91.06 92 ASP A N 1
ATOM 726 C CA . ASP A 1 92 ? -4.298 -16.035 -1.719 1.00 91.06 92 ASP A CA 1
ATOM 727 C C . ASP A 1 92 ? -5.073 -15.414 -2.898 1.00 91.06 92 ASP A C 1
ATOM 729 O O . ASP A 1 92 ? -5.950 -16.068 -3.459 1.00 91.06 92 ASP A O 1
ATOM 733 N N . SER A 1 93 ? -4.745 -14.180 -3.306 1.00 87.31 93 SER A N 1
ATOM 734 C CA . SER A 1 93 ? -5.407 -13.493 -4.423 1.00 87.31 93 SER A CA 1
ATOM 735 C C . SER A 1 93 ? -4.958 -13.974 -5.806 1.00 87.31 93 SER A C 1
ATOM 737 O O . SER A 1 93 ? -5.676 -13.732 -6.776 1.00 87.31 93 SER A O 1
ATOM 739 N N . ILE A 1 94 ? -3.793 -14.622 -5.929 1.00 82.75 94 ILE A N 1
ATOM 740 C CA . ILE A 1 94 ? -3.308 -15.176 -7.201 1.00 82.75 94 ILE A CA 1
ATOM 741 C C . ILE A 1 94 ? -2.840 -16.628 -7.034 1.00 82.75 94 ILE A C 1
ATOM 743 O O . ILE A 1 94 ? -2.302 -16.963 -5.980 1.00 82.75 94 ILE A O 1
ATOM 747 N N . PRO A 1 95 ? -3.029 -17.500 -8.045 1.00 64.19 95 PRO A N 1
ATOM 748 C CA . PRO A 1 95 ? -2.833 -18.934 -7.850 1.00 64.19 95 PRO A CA 1
ATOM 749 C C . PRO A 1 95 ? -1.369 -19.358 -7.692 1.00 64.19 95 PRO A C 1
ATOM 751 O O . PRO A 1 95 ? -1.103 -20.204 -6.844 1.00 64.19 95 PRO A O 1
ATOM 754 N N . GLU A 1 96 ? -0.420 -18.812 -8.469 1.00 70.81 96 GLU A N 1
ATOM 755 C CA . GLU A 1 96 ? 0.976 -19.292 -8.495 1.00 70.81 96 GLU A CA 1
ATOM 756 C C . GLU A 1 96 ? 2.001 -18.162 -8.777 1.00 70.81 96 GLU A C 1
ATOM 758 O O . GLU A 1 96 ? 1.624 -17.041 -9.109 1.00 70.81 96 GLU A O 1
ATOM 763 N N . ASP A 1 97 ? 3.294 -18.461 -8.583 1.00 83.19 97 ASP A N 1
ATOM 764 C CA . ASP A 1 97 ? 4.488 -17.598 -8.757 1.00 83.19 97 ASP A CA 1
ATOM 765 C C . ASP A 1 97 ? 4.820 -16.545 -7.686 1.00 83.19 97 ASP A C 1
ATOM 767 O O . ASP A 1 97 ? 5.629 -15.646 -7.918 1.00 83.19 97 ASP A O 1
ATOM 771 N N . LEU A 1 98 ? 4.312 -16.678 -6.457 1.00 92.12 98 LEU A N 1
ATOM 772 C CA . LEU A 1 98 ? 4.759 -15.816 -5.354 1.00 92.12 98 LEU A CA 1
ATOM 773 C C . LEU A 1 98 ? 6.095 -16.256 -4.746 1.00 92.12 98 LEU A C 1
ATOM 775 O O . LEU A 1 98 ? 6.288 -17.421 -4.374 1.00 92.12 98 LEU A O 1
ATOM 779 N N . ASN A 1 99 ? 7.007 -15.307 -4.554 1.00 93.44 99 ASN A N 1
ATOM 780 C CA . ASN A 1 99 ? 8.221 -15.538 -3.779 1.00 93.44 99 ASN A CA 1
ATOM 781 C C . ASN A 1 99 ? 7.922 -15.605 -2.266 1.00 93.44 99 ASN A C 1
ATOM 783 O O . ASN A 1 99 ? 6.799 -15.378 -1.816 1.00 93.44 99 ASN A O 1
ATOM 787 N N . GLY A 1 10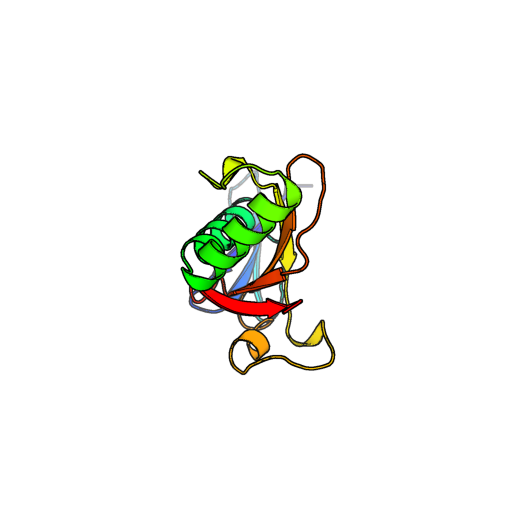0 ? 8.928 -15.955 -1.460 1.00 93.62 100 GLY A N 1
ATOM 788 C CA . GLY A 1 100 ? 8.745 -16.145 -0.017 1.00 93.62 100 GLY A CA 1
ATOM 789 C C . GLY A 1 100 ? 8.252 -14.899 0.730 1.00 93.62 100 GLY A C 1
ATOM 790 O O . GLY A 1 100 ? 7.475 -15.038 1.672 1.00 93.62 100 GLY A O 1
ATOM 791 N N . ALA A 1 101 ? 8.661 -13.702 0.297 1.00 94.94 101 ALA A N 1
ATOM 792 C CA . ALA A 1 101 ? 8.255 -12.444 0.920 1.00 94.94 101 ALA A CA 1
ATOM 793 C C . ALA A 1 101 ? 6.803 -12.090 0.569 1.00 94.94 101 ALA A C 1
ATOM 795 O O . ALA A 1 101 ? 6.000 -11.830 1.459 1.00 94.94 101 ALA A O 1
ATOM 796 N N . ALA A 1 102 ? 6.421 -12.185 -0.707 1.00 95.12 102 ALA A N 1
ATOM 797 C CA . ALA A 1 102 ? 5.056 -11.907 -1.144 1.00 95.12 102 ALA A CA 1
ATOM 798 C C . ALA A 1 102 ? 4.024 -12.910 -0.588 1.00 95.12 102 ALA A C 1
ATOM 800 O O . ALA A 1 102 ? 2.855 -12.565 -0.430 1.00 95.12 102 ALA A O 1
ATOM 801 N N . ARG A 1 103 ? 4.445 -14.127 -0.206 1.00 95.25 103 ARG A N 1
ATOM 802 C CA . ARG A 1 103 ? 3.587 -15.093 0.511 1.00 95.25 103 ARG A CA 1
ATOM 803 C C . ARG A 1 103 ? 3.187 -14.649 1.923 1.00 95.25 103 ARG A C 1
ATOM 805 O O . ARG A 1 103 ? 2.244 -15.215 2.463 1.00 95.25 103 ARG A O 1
ATOM 812 N N . GLN A 1 104 ? 3.867 -13.662 2.513 1.00 95.00 104 GLN A N 1
ATOM 813 C CA . GLN A 1 104 ? 3.474 -13.083 3.806 1.00 95.00 104 GLN A CA 1
ATOM 814 C C . GLN A 1 104 ? 2.345 -12.052 3.670 1.00 95.00 104 GLN A C 1
ATOM 816 O O . GLN A 1 104 ? 1.725 -11.679 4.664 1.00 95.00 104 GLN A O 1
ATOM 821 N N . CYS A 1 105 ? 2.033 -11.601 2.452 1.00 95.38 105 CYS A N 1
ATOM 822 C CA . CYS A 1 105 ? 0.971 -10.632 2.224 1.00 95.38 105 CYS A CA 1
ATOM 823 C C . CYS A 1 105 ? -0.400 -11.198 2.607 1.00 95.38 105 CYS A C 1
ATOM 825 O O . CYS A 1 105 ? -0.800 -12.272 2.158 1.00 95.38 105 CYS A O 1
ATOM 827 N N . GLY A 1 106 ? -1.137 -10.453 3.427 1.00 93.31 106 GLY A N 1
ATOM 828 C CA . GLY A 1 106 ? -2.361 -10.914 4.080 1.00 93.31 106 GLY A CA 1
ATOM 829 C C . GLY A 1 106 ? -2.168 -11.084 5.583 1.00 93.31 106 GLY A C 1
ATOM 830 O O . GLY A 1 106 ? -3.063 -10.693 6.330 1.00 93.31 106 GLY A O 1
ATOM 831 N N . LEU A 1 107 ? -0.992 -11.553 6.021 1.00 93.50 107 LEU A N 1
ATOM 832 C CA . LEU A 1 107 ? -0.488 -11.267 7.366 1.00 93.50 107 LEU A CA 1
ATOM 833 C C . LEU A 1 107 ? 0.063 -9.840 7.371 1.00 93.50 107 LEU A C 1
ATOM 835 O O . LEU A 1 107 ? -0.531 -8.968 7.993 1.00 93.50 107 LEU A O 1
ATOM 839 N N . HIS A 1 108 ? 1.111 -9.592 6.584 1.00 95.75 108 HIS A N 1
ATOM 840 C CA . HIS A 1 108 ? 1.632 -8.246 6.374 1.00 95.75 108 HIS A CA 1
ATOM 841 C C . HIS A 1 108 ? 0.677 -7.430 5.507 1.00 95.75 108 HIS A C 1
ATOM 843 O O . HIS A 1 108 ? -0.019 -7.960 4.625 1.00 95.75 108 HIS A O 1
ATOM 849 N N . ARG A 1 109 ? 0.687 -6.113 5.714 1.00 96.69 109 ARG A N 1
ATOM 850 C CA . ARG A 1 109 ? -0.097 -5.180 4.911 1.00 96.69 109 ARG A CA 1
ATOM 851 C C . ARG A 1 109 ? 0.619 -4.900 3.599 1.00 96.69 109 ARG A C 1
ATOM 853 O O . ARG A 1 109 ? 1.571 -4.129 3.561 1.00 96.69 109 ARG A O 1
ATOM 860 N N . CYS A 1 110 ? 0.152 -5.513 2.516 1.00 97.50 110 CYS A N 1
ATOM 861 C CA . CYS A 1 110 ? 0.737 -5.318 1.193 1.00 97.50 110 CYS A CA 1
ATOM 862 C C . CYS A 1 110 ? -0.176 -4.531 0.250 1.00 97.50 110 CYS A C 1
ATOM 864 O O . CYS A 1 110 ? -1.401 -4.676 0.272 1.00 97.50 110 CYS A O 1
ATOM 866 N N . ALA A 1 111 ? 0.444 -3.753 -0.633 1.00 98.06 111 ALA A N 1
ATOM 867 C CA . ALA A 1 111 ? -0.200 -3.021 -1.712 1.00 98.06 111 ALA A CA 1
ATOM 868 C C . ALA A 1 111 ? 0.330 -3.496 -3.072 1.00 98.06 111 ALA A C 1
ATOM 870 O O . ALA A 1 111 ? 1.536 -3.505 -3.297 1.00 98.06 111 ALA A O 1
ATOM 871 N N . GLN A 1 112 ? -0.562 -3.855 -3.991 1.00 97.31 112 GLN A N 1
ATOM 872 C CA . GLN A 1 112 ? -0.243 -4.031 -5.407 1.00 97.31 112 GLN A CA 1
ATOM 873 C C . GLN A 1 112 ? -0.499 -2.713 -6.133 1.00 97.31 112 GLN A C 1
ATOM 875 O O . GLN A 1 112 ? -1.606 -2.176 -6.066 1.00 97.31 112 GLN A O 1
ATOM 880 N N . LEU A 1 113 ? 0.513 -2.201 -6.828 1.00 97.44 113 LEU A N 1
ATOM 881 C CA . LEU A 1 113 ? 0.454 -0.942 -7.557 1.00 97.44 113 LEU A CA 1
ATOM 882 C C . LEU A 1 113 ? 0.152 -1.181 -9.034 1.00 97.44 113 LEU A C 1
ATOM 884 O O . LEU A 1 113 ? 0.832 -1.951 -9.706 1.00 97.44 113 LEU A O 1
ATOM 888 N N . LEU A 1 114 ? -0.834 -0.451 -9.543 1.00 96.31 114 LEU A N 1
ATOM 889 C CA . LEU A 1 114 ? -1.076 -0.236 -10.959 1.00 96.31 114 LEU A CA 1
ATOM 890 C C . LEU A 1 114 ? -0.657 1.195 -11.286 1.00 96.31 114 LEU A C 1
ATOM 892 O O . LEU A 1 114 ? -1.330 2.153 -10.897 1.00 96.31 114 LEU A O 1
ATOM 896 N N . ILE A 1 115 ? 0.465 1.325 -11.983 1.00 95.44 115 ILE A N 1
ATOM 897 C CA . ILE A 1 115 ? 1.038 2.616 -12.363 1.00 95.44 115 ILE A CA 1
ATOM 898 C C . ILE A 1 115 ? 0.687 2.893 -13.822 1.00 95.44 115 ILE A C 1
ATOM 900 O O . ILE A 1 115 ? 0.750 1.997 -14.665 1.00 95.44 115 ILE A O 1
ATOM 904 N N . PHE A 1 116 ? 0.298 4.128 -14.114 1.00 95.25 116 PHE A N 1
ATOM 905 C CA . PHE A 1 116 ? -0.109 4.546 -15.448 1.00 95.25 116 PHE A CA 1
ATOM 906 C C . PHE A 1 116 ? 0.276 6.000 -15.714 1.00 95.25 116 PHE A C 1
ATOM 908 O O . PHE A 1 116 ? 0.539 6.776 -14.793 1.00 95.25 116 PHE A O 1
ATOM 915 N N . THR A 1 117 ? 0.354 6.367 -16.990 1.00 92.31 117 THR A N 1
ATOM 916 C CA . THR A 1 117 ? 0.619 7.750 -17.400 1.00 92.31 117 THR A CA 1
ATOM 917 C C . THR A 1 117 ? -0.610 8.643 -17.190 1.00 92.31 117 THR A C 1
ATOM 919 O O . THR A 1 117 ? -1.699 8.178 -16.855 1.00 92.31 117 THR A O 1
ATOM 922 N N . HIS A 1 118 ? -0.446 9.949 -17.405 1.00 89.12 118 HIS A N 1
ATOM 923 C CA . HIS A 1 118 ? -1.562 10.903 -17.409 1.00 89.12 118 HIS A CA 1
ATOM 924 C C . HIS A 1 118 ? -2.589 10.632 -18.512 1.00 89.12 118 HIS A C 1
ATOM 926 O O . HIS A 1 118 ? -3.760 10.948 -18.336 1.00 89.12 118 HIS A O 1
ATOM 932 N N . ASP A 1 119 ? -2.156 9.996 -19.600 1.00 88.44 119 ASP A N 1
ATOM 933 C CA . ASP A 1 119 ? -3.004 9.598 -20.725 1.00 88.44 119 ASP A CA 1
ATOM 934 C C . ASP A 1 119 ? -3.615 8.194 -20.526 1.00 88.44 119 ASP A C 1
ATOM 936 O O . ASP A 1 119 ? -3.954 7.513 -21.492 1.00 88.44 119 ASP A O 1
ATOM 940 N N . ASP A 1 120 ? -3.710 7.736 -19.272 1.00 90.75 120 ASP A N 1
ATOM 941 C CA . ASP A 1 120 ? -4.302 6.457 -18.859 1.00 90.75 120 ASP A CA 1
ATOM 942 C C . ASP A 1 120 ? -3.650 5.198 -19.470 1.00 90.75 120 ASP A C 1
ATOM 944 O O . ASP A 1 120 ? -4.253 4.121 -19.516 1.00 90.75 120 ASP A O 1
ATOM 948 N N . VAL A 1 121 ? -2.381 5.285 -19.887 1.00 92.75 121 VAL A N 1
ATOM 949 C CA . VAL A 1 121 ? -1.626 4.119 -20.366 1.00 92.75 121 VAL A CA 1
ATOM 950 C C . VAL A 1 121 ? -1.012 3.386 -19.178 1.00 92.75 121 VAL A C 1
ATOM 952 O O . VAL A 1 121 ? -0.060 3.866 -18.561 1.00 92.75 121 VAL A O 1
ATOM 955 N N . ALA A 1 122 ? -1.562 2.214 -18.861 1.00 93.38 122 ALA A N 1
ATOM 956 C CA . ALA A 1 122 ? -1.064 1.354 -17.795 1.00 93.38 122 ALA A CA 1
ATOM 957 C C . ALA A 1 122 ? 0.253 0.670 -18.162 1.00 93.38 122 ALA A C 1
ATOM 959 O O . ALA A 1 122 ? 0.420 0.145 -19.262 1.00 93.38 122 ALA A O 1
ATOM 960 N N . PHE A 1 123 ? 1.174 0.637 -17.204 1.00 93.81 123 PHE A N 1
ATOM 961 C CA . PHE A 1 123 ? 2.401 -0.134 -17.319 1.00 93.81 123 PHE A CA 1
ATOM 962 C C . PHE A 1 123 ? 2.138 -1.606 -17.006 1.00 93.81 123 PHE A C 1
ATOM 964 O O . PHE A 1 123 ? 1.392 -1.936 -16.085 1.00 93.81 123 PHE A O 1
ATOM 971 N N . GLU A 1 124 ? 2.781 -2.500 -17.761 1.00 89.50 124 GLU A N 1
ATOM 972 C CA . GLU A 1 124 ? 2.631 -3.950 -17.568 1.00 89.50 124 GLU A CA 1
ATOM 973 C C . GLU A 1 124 ? 3.153 -4.407 -16.201 1.00 89.50 124 GLU A C 1
ATOM 975 O O . GLU A 1 124 ? 2.610 -5.333 -15.599 1.00 89.50 124 GLU A O 1
ATOM 980 N N . MET A 1 125 ? 4.177 -3.722 -15.681 1.00 91.81 125 MET A N 1
ATOM 981 C CA . MET A 1 125 ? 4.749 -4.025 -14.376 1.00 91.81 125 MET A CA 1
ATOM 982 C C . MET A 1 125 ? 3.845 -3.560 -13.231 1.00 91.81 125 MET A C 1
ATOM 984 O O . MET A 1 125 ? 3.462 -2.393 -13.154 1.00 91.81 125 MET A O 1
ATOM 988 N N . GLN A 1 126 ? 3.578 -4.462 -12.290 1.00 94.81 126 GLN A N 1
ATOM 989 C CA . GLN A 1 126 ? 2.748 -4.190 -11.117 1.00 94.81 126 GLN A CA 1
ATOM 990 C C . GLN A 1 126 ? 3.501 -4.579 -9.838 1.00 94.81 126 GLN A C 1
ATOM 992 O O . GLN A 1 126 ? 3.506 -5.752 -9.449 1.00 94.81 126 GLN A O 1
ATOM 997 N N . PRO A 1 127 ? 4.202 -3.625 -9.201 1.00 96.50 127 PRO A N 1
ATOM 998 C CA . PRO A 1 127 ? 4.908 -3.858 -7.946 1.00 96.50 127 PRO A CA 1
ATOM 999 C C . PRO A 1 127 ? 3.960 -4.272 -6.818 1.00 96.50 127 PRO A C 1
ATOM 1001 O O . PRO A 1 127 ? 2.906 -3.670 -6.631 1.00 96.50 127 PRO A O 1
ATOM 1004 N N . ILE A 1 128 ? 4.376 -5.254 -6.028 1.00 97.12 128 ILE A N 1
ATOM 1005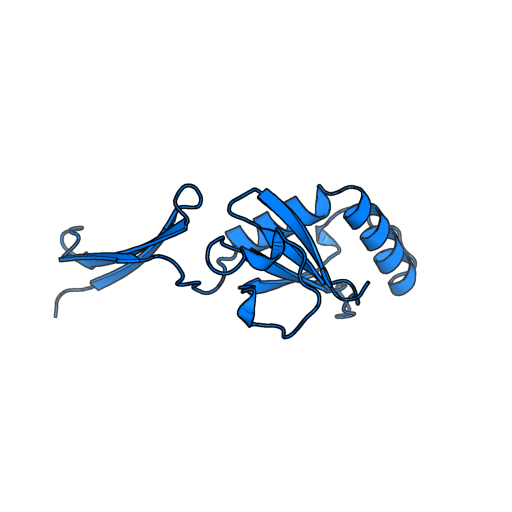 C CA . ILE A 1 128 ? 3.802 -5.602 -4.732 1.00 97.12 128 ILE A CA 1
ATOM 1006 C C . ILE A 1 128 ? 4.746 -5.044 -3.668 1.00 97.12 128 ILE A C 1
ATOM 1008 O O . ILE A 1 128 ? 5.922 -5.411 -3.605 1.00 97.12 128 ILE A O 1
ATOM 1012 N N . VAL A 1 129 ? 4.222 -4.154 -2.835 1.00 98.12 129 VAL A N 1
ATOM 1013 C CA . VAL A 1 129 ? 4.938 -3.465 -1.762 1.00 98.12 129 VAL A CA 1
ATOM 1014 C C . VAL A 1 129 ? 4.418 -3.959 -0.423 1.00 98.12 129 VAL A C 1
ATOM 1016 O O . VAL A 1 129 ? 3.216 -3.925 -0.182 1.00 98.12 129 VAL A O 1
ATOM 1019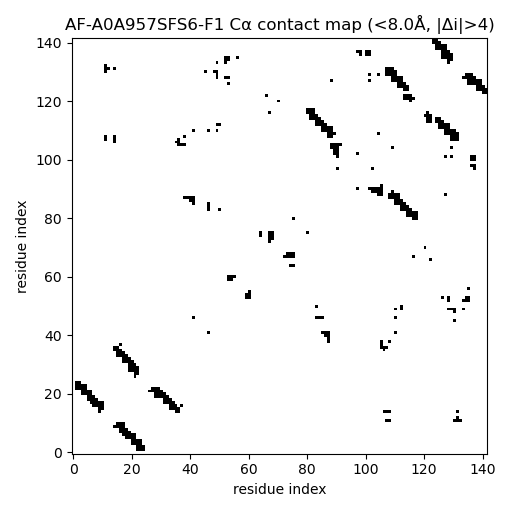 N N . ASP A 1 130 ? 5.316 -4.385 0.454 1.00 97.69 130 ASP A N 1
ATOM 1020 C CA . ASP A 1 130 ? 5.026 -4.672 1.856 1.00 97.69 130 ASP A CA 1
ATOM 1021 C C . ASP A 1 130 ? 5.173 -3.373 2.659 1.00 97.69 130 ASP A C 1
ATOM 1023 O O . ASP A 1 130 ? 6.275 -2.842 2.815 1.00 97.69 130 ASP A O 1
ATOM 1027 N N . LEU A 1 131 ? 4.049 -2.828 3.133 1.00 97.12 131 LEU A N 1
ATOM 1028 C CA . LEU A 1 131 ? 4.007 -1.595 3.922 1.00 97.12 131 LEU A CA 1
ATOM 1029 C C . LEU A 1 131 ? 4.483 -1.813 5.361 1.00 97.12 131 LEU A C 1
ATOM 1031 O O . LEU A 1 131 ? 4.984 -0.858 5.963 1.00 97.12 131 LEU A O 1
ATOM 1035 N N . SER A 1 132 ? 4.351 -3.038 5.881 1.00 95.19 132 SER A N 1
ATOM 1036 C CA . SER A 1 132 ? 4.807 -3.414 7.221 1.00 95.19 132 SER A CA 1
ATOM 1037 C C . SER A 1 132 ? 6.338 -3.408 7.296 1.00 95.19 132 SER A C 1
ATOM 1039 O O . SER A 1 132 ? 6.907 -2.867 8.242 1.00 95.19 132 SER A O 1
ATOM 1041 N N . PHE A 1 133 ? 7.015 -3.904 6.254 1.00 95.06 133 PHE A N 1
ATOM 1042 C CA . PHE A 1 133 ? 8.483 -3.899 6.158 1.00 95.06 133 PHE A CA 1
ATOM 1043 C C . PHE A 1 133 ? 9.076 -2.725 5.369 1.00 95.06 133 PHE A C 1
ATOM 1045 O O . PHE A 1 133 ? 10.272 -2.460 5.474 1.00 95.06 133 PHE A O 1
ATOM 1052 N N . GLY A 1 134 ? 8.267 -2.000 4.596 1.00 96.12 134 GLY A N 1
ATOM 1053 C CA . GLY A 1 134 ? 8.719 -0.842 3.826 1.00 96.12 134 GLY A CA 1
ATOM 1054 C C . GLY A 1 134 ? 9.572 -1.204 2.609 1.00 96.12 134 GLY A C 1
ATOM 1055 O O . GLY A 1 134 ? 10.536 -0.500 2.318 1.00 96.12 134 GLY A O 1
ATOM 1056 N N . GLN A 1 135 ? 9.243 -2.293 1.912 1.00 96.88 135 GLN A N 1
ATOM 1057 C CA . GLN A 1 135 ? 10.027 -2.790 0.777 1.00 96.88 135 GLN A CA 1
ATOM 1058 C C . GLN A 1 135 ? 9.148 -3.314 -0.358 1.00 96.88 135 GLN A C 1
ATOM 1060 O O . GLN A 1 135 ? 8.017 -3.754 -0.147 1.00 96.88 135 GLN A O 1
ATOM 1065 N N . VAL A 1 136 ? 9.695 -3.328 -1.569 1.00 97.69 136 VAL A N 1
ATOM 1066 C CA . VAL A 1 136 ? 9.099 -4.060 -2.689 1.00 97.69 136 VAL A CA 1
ATOM 1067 C C . VAL A 1 136 ? 9.397 -5.537 -2.490 1.00 97.69 136 VAL A C 1
ATOM 1069 O O . VAL A 1 136 ? 10.555 -5.934 -2.394 1.00 97.69 136 VAL A O 1
ATOM 1072 N N . VAL A 1 137 ? 8.354 -6.358 -2.434 1.00 96.56 137 VAL A N 1
ATOM 1073 C CA . VAL A 1 137 ? 8.510 -7.802 -2.229 1.00 96.56 137 VAL A CA 1
ATOM 1074 C C . VAL A 1 137 ? 8.505 -8.570 -3.535 1.00 96.56 137 VAL A C 1
ATOM 1076 O O . VAL A 1 137 ? 9.187 -9.583 -3.630 1.00 96.56 137 VAL A O 1
ATOM 1079 N N . GLN A 1 138 ? 7.774 -8.111 -4.549 1.00 95.38 138 GLN A N 1
ATOM 1080 C CA . GLN A 1 138 ? 7.705 -8.766 -5.853 1.00 95.38 138 GLN A CA 1
ATOM 1081 C C . GLN A 1 138 ? 7.189 -7.793 -6.915 1.00 95.38 138 GLN A C 1
ATOM 1083 O O . GLN A 1 138 ? 6.569 -6.788 -6.591 1.00 95.38 138 GLN A O 1
ATOM 1088 N N . VAL A 1 139 ? 7.421 -8.086 -8.193 1.00 94.56 139 VAL A N 1
ATOM 1089 C CA . VAL A 1 139 ? 6.847 -7.342 -9.320 1.00 94.56 139 VAL A CA 1
ATOM 1090 C C . VAL A 1 139 ? 6.136 -8.338 -10.222 1.00 94.56 139 VAL A C 1
ATOM 1092 O O . VAL A 1 139 ? 6.757 -9.296 -10.674 1.00 94.56 139 VAL A O 1
ATOM 1095 N N . LEU A 1 140 ? 4.844 -8.131 -10.461 1.00 90.94 140 LEU A N 1
ATOM 1096 C CA . LEU A 1 140 ? 4.075 -8.913 -11.430 1.00 90.94 140 LEU A CA 1
ATOM 1097 C C . LEU A 1 140 ? 4.217 -8.304 -12.832 1.00 90.94 140 LEU A C 1
ATOM 1099 O O . LEU A 1 140 ? 4.532 -7.118 -12.955 1.00 90.94 140 LEU A O 1
ATOM 1103 N N . GLY A 1 141 ? 3.981 -9.101 -13.879 1.00 82.00 141 GLY A N 1
ATOM 1104 C CA . GLY A 1 141 ? 4.126 -8.646 -15.270 1.00 82.00 141 GLY A CA 1
ATOM 1105 C C . GLY A 1 141 ? 5.584 -8.383 -15.663 1.00 82.00 141 GLY A C 1
ATOM 1106 O O . 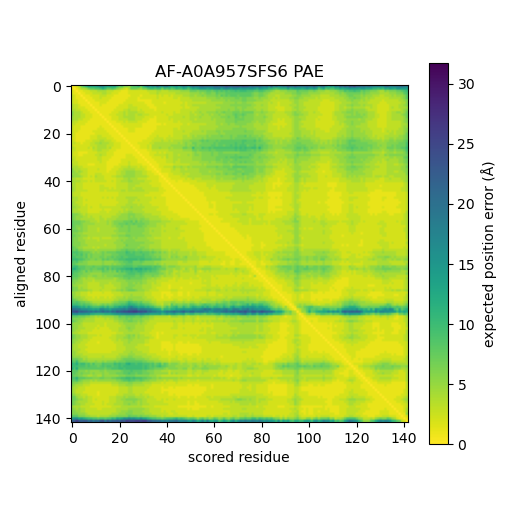GLY A 1 141 ? 5.881 -7.410 -16.358 1.00 82.00 141 GLY A O 1
ATOM 1107 N N . GLN A 1 142 ? 6.506 -9.196 -15.134 1.00 64.31 142 GLN A N 1
ATOM 1108 C CA . GLN A 1 142 ? 7.882 -9.281 -15.626 1.00 64.31 142 GLN A CA 1
ATOM 1109 C C . GLN A 1 142 ? 8.019 -10.370 -16.680 1.00 64.31 142 GLN A C 1
ATOM 1111 O O . GLN A 1 142 ? 7.346 -11.412 -16.532 1.00 64.31 142 GLN A O 1
#

Secondary structure (DSSP, 8-state):
---EEEEEEEETTTTEEEEEEEETTT--EEEEEEEES--PPPPHHHHHHHHHHHHHSHHHHHHHHHHHHHHHSS---SGGGEEEEEEEE-GGGSSS---TTGGGBTTB-EEEEEEEETT--B-S-EEEEETTTTEEEEEE--

Radius of gyration: 18.03 Å; Cα contacts (8 Å, |Δi|>4): 260; chains: 1; bounding box: 46×33×51 Å